Protein AF-A0A1G1ZEG9-F1 (afdb_monomer_lite)

pLDDT: mean 96.48, std 3.06, range [81.5, 98.62]

Structure (mmCIF, N/CA/C/O backbone):
data_AF-A0A1G1ZEG9-F1
#
_entry.id   AF-A0A1G1ZEG9-F1
#
loop_
_atom_site.group_PDB
_atom_site.id
_atom_site.type_symbol
_atom_site.label_atom_id
_atom_site.label_alt_id
_atom_site.label_comp_id
_atom_site.label_asym_id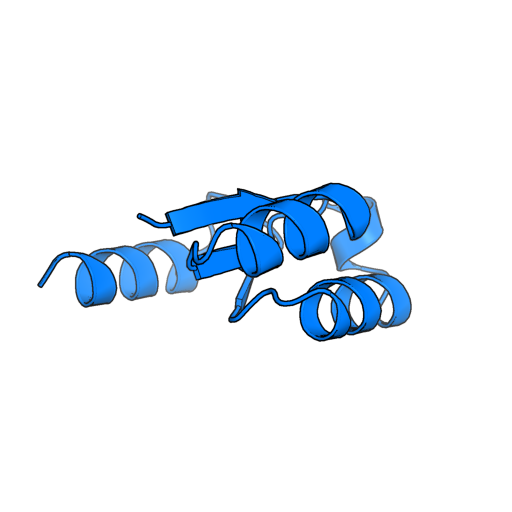
_atom_site.label_entity_id
_atom_site.label_seq_id
_atom_site.pdbx_PDB_ins_code
_atom_site.Cartn_x
_atom_site.Cartn_y
_atom_site.Cartn_z
_atom_site.occupancy
_atom_site.B_iso_or_equiv
_atom_site.auth_seq_id
_atom_site.auth_comp_id
_atom_site.auth_asym_id
_atom_site.auth_atom_id
_atom_site.pdbx_PDB_model_num
ATOM 1 N N . MET A 1 1 ? -7.955 -2.016 11.277 1.00 87.44 1 MET A N 1
ATOM 2 C CA . MET A 1 1 ? -6.619 -2.640 11.170 1.00 87.44 1 MET A CA 1
ATOM 3 C C . MET A 1 1 ? -6.036 -2.249 9.825 1.00 87.44 1 MET A C 1
ATOM 5 O O . MET A 1 1 ? -6.759 -2.310 8.833 1.00 87.44 1 MET A O 1
ATOM 9 N N . PHE A 1 2 ? -4.787 -1.789 9.797 1.00 94.50 2 PHE A N 1
ATOM 10 C CA . PHE A 1 2 ? -4.061 -1.561 8.550 1.00 94.50 2 PHE A CA 1
ATOM 11 C C . PHE A 1 2 ? -2.872 -2.511 8.474 1.00 94.50 2 PHE A C 1
ATOM 13 O O . PHE A 1 2 ? -2.363 -2.955 9.505 1.00 94.50 2 PHE A O 1
ATOM 20 N N . VAL A 1 3 ? -2.451 -2.820 7.255 1.00 97.38 3 VAL A N 1
ATOM 21 C CA . VAL A 1 3 ? -1.266 -3.632 6.984 1.00 97.38 3 VAL A CA 1
ATOM 22 C C . VAL A 1 3 ? -0.379 -2.935 5.966 1.00 97.38 3 VAL A C 1
ATOM 24 O O . VAL A 1 3 ? -0.843 -2.116 5.169 1.00 97.38 3 VAL A O 1
ATOM 27 N N . PHE A 1 4 ? 0.900 -3.287 5.995 1.00 98.06 4 PHE A N 1
ATOM 28 C CA . PHE A 1 4 ? 1.854 -2.893 4.974 1.00 98.06 4 PHE A CA 1
ATOM 29 C C . PHE A 1 4 ? 2.097 -4.076 4.050 1.00 98.06 4 PHE A C 1
ATOM 31 O O . PHE A 1 4 ? 2.410 -5.161 4.532 1.00 98.06 4 PHE A O 1
ATOM 38 N N . GLU A 1 5 ? 1.967 -3.861 2.747 1.00 98.38 5 GLU A N 1
ATOM 39 C CA . GLU A 1 5 ? 2.115 -4.918 1.745 1.00 98.38 5 GLU A CA 1
ATOM 40 C C . GLU A 1 5 ? 3.071 -4.484 0.644 1.00 98.38 5 GLU A C 1
ATOM 42 O O . GLU A 1 5 ? 2.977 -3.375 0.118 1.00 98.38 5 GLU A O 1
ATOM 47 N N . ASP A 1 6 ? 3.995 -5.363 0.277 1.00 97.88 6 ASP A N 1
ATOM 48 C CA . ASP A 1 6 ? 4.968 -5.126 -0.787 1.00 97.88 6 ASP A CA 1
ATOM 49 C C . ASP A 1 6 ? 4.609 -5.852 -2.089 1.00 97.88 6 ASP A C 1
ATOM 51 O O . ASP A 1 6 ? 5.264 -5.619 -3.107 1.00 97.88 6 ASP A O 1
ATOM 55 N N . SER A 1 7 ? 3.557 -6.683 -2.067 1.00 98.12 7 SER A N 1
ATOM 56 C CA . SER A 1 7 ? 3.105 -7.513 -3.182 1.00 98.12 7 SER A CA 1
ATOM 57 C C . SER A 1 7 ? 1.619 -7.332 -3.498 1.00 98.12 7 SER A C 1
ATOM 59 O O . SER A 1 7 ? 0.797 -7.059 -2.624 1.00 98.12 7 SER A O 1
ATOM 61 N N . THR A 1 8 ? 1.247 -7.524 -4.766 1.00 98.25 8 THR A N 1
ATOM 62 C CA . THR A 1 8 ? -0.153 -7.433 -5.213 1.00 98.25 8 THR A CA 1
ATOM 63 C C . THR A 1 8 ? -1.025 -8.537 -4.619 1.00 98.25 8 THR A C 1
ATOM 65 O O . THR A 1 8 ? -2.189 -8.304 -4.308 1.00 98.25 8 THR A O 1
ATOM 68 N N . VAL A 1 9 ? -0.465 -9.733 -4.426 1.00 98.25 9 VAL A N 1
ATOM 69 C CA . VAL A 1 9 ? -1.181 -10.873 -3.839 1.00 98.25 9 VAL A CA 1
ATOM 70 C C . VAL A 1 9 ? -1.524 -10.597 -2.377 1.00 98.25 9 VAL A C 1
ATOM 72 O O . VAL A 1 9 ? -2.682 -10.749 -1.992 1.00 98.25 9 VAL A O 1
ATOM 75 N N . GLY A 1 10 ? -0.551 -10.144 -1.581 1.00 98.19 10 GLY A N 1
ATOM 76 C CA . GLY A 1 10 ? -0.777 -9.803 -0.177 1.00 98.19 10 GLY A CA 1
ATOM 77 C C . GLY A 1 10 ? -1.731 -8.619 -0.017 1.00 98.19 10 GLY A C 1
ATOM 78 O O . GLY A 1 10 ? -2.700 -8.709 0.735 1.00 98.19 10 GLY A O 1
ATOM 79 N N . ALA A 1 11 ? -1.561 -7.568 -0.830 1.00 98.56 11 ALA A N 1
ATOM 80 C CA . ALA A 1 11 ? -2.486 -6.434 -0.872 1.00 98.56 11 ALA A CA 1
ATOM 81 C C . ALA A 1 11 ? -3.935 -6.872 -1.140 1.00 98.56 11 ALA A C 1
ATOM 83 O O . ALA A 1 11 ? -4.845 -6.506 -0.395 1.00 98.56 11 ALA A O 1
ATOM 84 N N . SER A 1 12 ? -4.151 -7.714 -2.153 1.00 98.62 12 SER A N 1
ATOM 85 C CA . SER A 1 12 ? -5.491 -8.184 -2.511 1.00 98.62 12 SER A CA 1
ATOM 86 C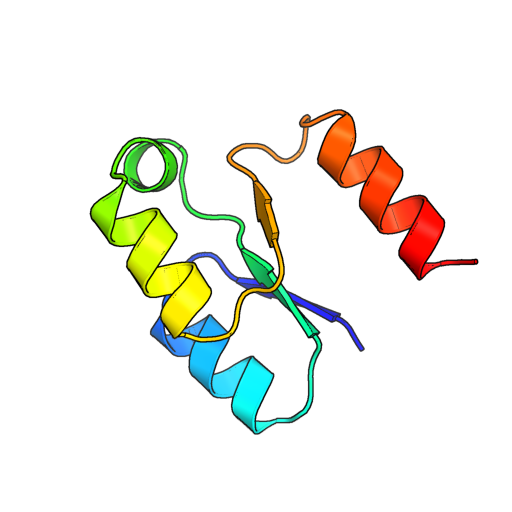 C . SER A 1 12 ? -6.106 -9.076 -1.427 1.00 98.62 12 SER A C 1
ATOM 88 O O . SER A 1 12 ? -7.288 -8.935 -1.099 1.00 98.62 12 SER A O 1
ATOM 90 N N . ALA A 1 13 ? -5.301 -9.943 -0.804 1.00 98.50 13 ALA A N 1
ATOM 91 C CA . ALA A 1 13 ? -5.736 -10.782 0.308 1.00 98.50 13 ALA A CA 1
ATOM 92 C C . ALA A 1 13 ? -6.131 -9.943 1.534 1.00 98.50 13 ALA A C 1
ATOM 94 O O . ALA A 1 13 ? -7.229 -10.102 2.071 1.00 98.50 13 ALA A O 1
ATOM 95 N N . ALA A 1 14 ? -5.279 -9.001 1.941 1.00 98.31 14 ALA A N 1
ATOM 96 C CA . ALA A 1 14 ? -5.541 -8.113 3.066 1.00 98.31 14 ALA A CA 1
ATOM 97 C C . ALA A 1 14 ? -6.767 -7.226 2.829 1.00 98.31 14 ALA A C 1
ATOM 99 O O . ALA A 1 14 ? -7.590 -7.047 3.733 1.00 98.31 14 ALA A O 1
ATOM 100 N N . ARG A 1 15 ? -6.931 -6.715 1.603 1.00 98.25 15 ARG A N 1
ATOM 101 C CA . ARG A 1 15 ? -8.105 -5.926 1.238 1.00 98.25 15 ARG A CA 1
ATOM 102 C C . ARG A 1 15 ? -9.383 -6.757 1.294 1.00 98.25 15 ARG A C 1
ATOM 104 O O . ARG A 1 15 ? -10.378 -6.294 1.845 1.00 98.25 15 ARG A O 1
ATOM 111 N N . SER A 1 16 ? -9.341 -7.991 0.794 1.00 98.19 16 SER A N 1
ATOM 112 C CA . SER A 1 16 ? -10.467 -8.936 0.862 1.00 98.19 16 SER A CA 1
ATOM 113 C C . SER A 1 16 ? -10.834 -9.305 2.304 1.00 98.19 16 SER A C 1
ATOM 115 O O . SER A 1 16 ? -12.003 -9.528 2.603 1.00 98.19 16 SER A O 1
ATOM 117 N N . ALA A 1 17 ? -9.859 -9.299 3.216 1.00 97.88 17 ALA A N 1
ATOM 118 C CA . ALA A 1 17 ? -10.073 -9.464 4.654 1.00 97.88 17 ALA A CA 1
ATOM 119 C C . ALA A 1 17 ? -10.590 -8.188 5.361 1.00 97.88 17 ALA A C 1
ATOM 121 O O . ALA A 1 17 ? -10.710 -8.169 6.584 1.00 97.88 17 ALA A O 1
ATOM 122 N N . GLY A 1 18 ? -10.873 -7.110 4.621 1.00 97.75 18 GLY A N 1
ATOM 123 C CA . GLY A 1 18 ? -11.393 -5.850 5.159 1.00 97.75 18 GLY A CA 1
ATOM 124 C C . GLY A 1 18 ? -10.337 -4.932 5.784 1.00 97.75 18 GLY A C 1
ATOM 125 O O . GLY A 1 18 ? -10.694 -3.941 6.422 1.00 97.75 18 GLY A O 1
ATOM 126 N N . SER A 1 19 ? -9.044 -5.222 5.612 1.00 97.94 19 SER A N 1
ATOM 127 C CA . SER A 1 19 ? -7.976 -4.340 6.093 1.00 97.94 19 SER A CA 1
ATOM 128 C C . SER A 1 19 ? -7.750 -3.150 5.153 1.00 97.94 19 SER A C 1
ATOM 130 O O . SER A 1 19 ? -7.999 -3.211 3.945 1.00 97.94 19 SER A O 1
ATOM 132 N N . MET A 1 20 ? -7.249 -2.050 5.717 1.00 97.69 20 MET A N 1
ATOM 133 C CA . MET A 1 20 ? -6.646 -0.966 4.940 1.00 97.69 20 MET A CA 1
ATOM 134 C C . MET A 1 20 ? -5.227 -1.376 4.538 1.00 97.69 20 MET A C 1
ATOM 136 O O . MET A 1 20 ? -4.467 -1.851 5.382 1.00 97.69 20 MET A O 1
ATOM 140 N N . VAL A 1 21 ? -4.860 -1.187 3.273 1.00 98.56 21 VAL A N 1
ATOM 141 C CA . VAL A 1 21 ? -3.544 -1.587 2.760 1.00 98.56 21 VAL A CA 1
ATOM 142 C C . VAL A 1 21 ? -2.704 -0.356 2.446 1.00 98.56 21 VAL A C 1
ATOM 144 O O . VAL A 1 21 ? -3.124 0.525 1.696 1.00 98.56 21 VAL A O 1
ATOM 147 N N . ILE A 1 22 ? -1.491 -0.325 2.993 1.00 98.38 22 ILE A N 1
ATOM 148 C CA . ILE A 1 22 ? -0.456 0.658 2.675 1.00 98.38 22 ILE A CA 1
ATOM 149 C C . ILE A 1 22 ? 0.634 -0.063 1.880 1.00 98.38 22 ILE A C 1
ATOM 151 O O . ILE A 1 22 ? 1.276 -0.987 2.371 1.00 98.38 22 ILE A O 1
ATOM 155 N N . GLY A 1 23 ? 0.841 0.345 0.635 1.00 98.44 23 GLY A N 1
ATOM 156 C CA . GLY A 1 23 ? 1.828 -0.256 -0.248 1.00 98.44 23 GLY A CA 1
ATOM 157 C C . GLY A 1 23 ? 3.257 0.138 0.121 1.00 98.44 23 GLY A C 1
ATOM 158 O O . GLY A 1 23 ? 3.586 1.323 0.108 1.00 98.44 23 GLY A O 1
ATOM 159 N N . MET A 1 24 ? 4.116 -0.847 0.375 1.00 98.31 24 MET A N 1
ATOM 160 C CA . MET A 1 24 ? 5.539 -0.684 0.693 1.00 98.31 24 MET A CA 1
ATOM 161 C C . MET A 1 24 ? 6.409 -1.564 -0.222 1.00 98.31 24 MET A C 1
ATOM 163 O O . MET A 1 24 ? 7.115 -2.450 0.261 1.00 98.31 24 MET A O 1
ATOM 167 N N . PRO A 1 25 ? 6.360 -1.376 -1.555 1.00 97.69 25 PRO A N 1
ATOM 168 C CA . PRO A 1 25 ? 7.146 -2.176 -2.483 1.00 97.69 25 PRO A CA 1
ATOM 169 C C . PRO A 1 25 ? 8.646 -1.996 -2.234 1.00 97.69 25 PRO A C 1
ATOM 171 O O . PRO A 1 25 ? 9.108 -0.955 -1.763 1.00 97.69 25 PRO A O 1
ATOM 174 N N . THR A 1 26 ? 9.442 -2.987 -2.639 1.00 96.00 26 THR A N 1
ATOM 175 C CA . THR A 1 26 ? 10.905 -2.844 -2.624 1.00 96.00 26 THR A CA 1
ATOM 176 C C . THR A 1 26 ? 11.356 -1.610 -3.426 1.00 96.00 26 THR A C 1
ATOM 178 O O . THR A 1 26 ? 10.688 -1.227 -4.393 1.00 96.00 26 THR A O 1
ATOM 181 N N . PRO A 1 27 ? 12.527 -1.009 -3.129 1.00 94.81 27 PRO A N 1
ATOM 182 C CA . PRO A 1 27 ? 13.007 0.171 -3.855 1.00 94.81 27 PRO A CA 1
ATOM 183 C C . PRO A 1 27 ? 13.103 -0.022 -5.375 1.00 94.81 27 PRO A C 1
ATOM 185 O O . PRO A 1 27 ? 12.934 0.929 -6.138 1.00 94.81 27 PRO A O 1
ATOM 188 N N . ARG A 1 28 ? 13.366 -1.255 -5.829 1.00 95.19 28 ARG A N 1
ATOM 189 C CA . ARG A 1 28 ? 13.355 -1.609 -7.253 1.00 95.19 28 ARG A CA 1
ATOM 190 C C . ARG A 1 28 ? 11.943 -1.521 -7.828 1.00 95.19 28 ARG A C 1
ATOM 192 O O . ARG A 1 28 ? 11.752 -0.878 -8.854 1.00 95.19 28 ARG A O 1
ATOM 199 N N . ASN A 1 29 ? 10.977 -2.139 -7.159 1.00 96.25 29 ASN A N 1
ATOM 200 C CA . ASN A 1 29 ? 9.589 -2.198 -7.602 1.00 96.25 29 ASN A CA 1
ATOM 201 C C . ASN A 1 29 ? 8.897 -0.832 -7.521 1.00 96.25 29 ASN A C 1
ATOM 203 O O . ASN A 1 29 ? 8.082 -0.513 -8.376 1.00 96.25 29 ASN A O 1
ATOM 207 N N . PHE A 1 30 ? 9.269 0.019 -6.563 1.00 97.00 30 PHE A N 1
ATOM 208 C CA . PHE A 1 30 ? 8.737 1.381 -6.477 1.00 97.00 30 PHE A CA 1
ATOM 209 C C . PHE A 1 30 ? 9.102 2.250 -7.693 1.00 97.00 30 PHE A C 1
ATOM 211 O O . PHE A 1 30 ? 8.342 3.133 -8.086 1.00 97.00 30 PHE A O 1
ATOM 218 N N . ARG A 1 31 ? 10.260 1.999 -8.321 1.00 96.44 31 ARG A N 1
ATOM 219 C CA . ARG A 1 31 ? 10.677 2.697 -9.552 1.00 96.44 31 ARG A CA 1
ATOM 220 C C . ARG A 1 31 ? 9.911 2.220 -10.786 1.00 96.44 31 ARG A C 1
ATOM 222 O O . ARG A 1 31 ? 9.895 2.924 -11.795 1.00 96.44 31 ARG A O 1
ATOM 229 N N . ASP A 1 32 ? 9.280 1.051 -10.716 1.00 97.69 32 ASP A N 1
ATOM 230 C CA . ASP A 1 32 ? 8.410 0.550 -11.770 1.00 97.69 32 ASP A CA 1
ATOM 231 C C . ASP A 1 32 ? 6.992 1.106 -11.590 1.00 97.69 32 ASP A C 1
ATOM 233 O O . ASP A 1 32 ? 6.205 0.657 -10.755 1.00 97.69 32 ASP A O 1
ATOM 237 N N . LYS A 1 33 ? 6.640 2.082 -12.432 1.00 97.12 33 LYS A N 1
ATOM 238 C CA . LYS A 1 33 ? 5.310 2.705 -12.424 1.00 97.12 33 LYS A CA 1
ATOM 239 C C . LYS A 1 33 ? 4.184 1.695 -12.652 1.00 97.12 33 LYS A C 1
ATOM 241 O O . LYS A 1 33 ? 3.094 1.898 -12.124 1.00 97.12 33 LYS A O 1
ATOM 246 N N . ARG A 1 34 ? 4.428 0.623 -13.417 1.00 98.19 34 ARG A N 1
ATOM 247 C CA . ARG A 1 34 ? 3.427 -0.429 -13.647 1.00 98.19 34 ARG A CA 1
ATOM 248 C C . ARG A 1 34 ? 3.208 -1.241 -12.383 1.00 98.19 34 ARG A C 1
ATOM 250 O O . ARG A 1 34 ? 2.069 -1.553 -12.064 1.00 98.19 34 ARG A O 1
ATOM 257 N N . TYR A 1 35 ? 4.276 -1.521 -11.641 1.00 97.81 35 TYR A N 1
ATOM 258 C CA . TYR A 1 35 ? 4.165 -2.221 -10.368 1.00 97.81 35 TYR A CA 1
ATOM 259 C C . TYR A 1 35 ? 3.430 -1.384 -9.321 1.00 97.81 35 TYR A C 1
ATOM 261 O O . TYR A 1 35 ? 2.535 -1.886 -8.651 1.00 97.81 35 TYR A O 1
ATOM 269 N N . VAL A 1 36 ? 3.749 -0.089 -9.216 1.00 98.38 36 VAL A N 1
ATOM 270 C CA . VAL A 1 36 ? 3.036 0.826 -8.310 1.00 98.38 36 VAL A CA 1
ATOM 271 C C . VAL A 1 36 ? 1.550 0.916 -8.668 1.00 98.38 36 VAL A C 1
ATOM 273 O O . VAL A 1 36 ? 0.716 0.905 -7.765 1.00 98.38 36 VAL A O 1
ATOM 276 N N . ALA A 1 37 ? 1.208 0.981 -9.959 1.00 98.44 37 ALA A N 1
ATOM 277 C CA . ALA A 1 37 ? -0.184 0.948 -10.408 1.00 98.44 37 ALA A CA 1
ATOM 278 C C . ALA A 1 37 ? -0.865 -0.376 -10.031 1.00 98.44 37 ALA A C 1
ATOM 280 O O . ALA A 1 37 ? -1.906 -0.354 -9.389 1.00 98.44 37 ALA A O 1
ATOM 281 N N . ALA A 1 38 ? -0.224 -1.515 -10.306 1.00 98.56 38 ALA 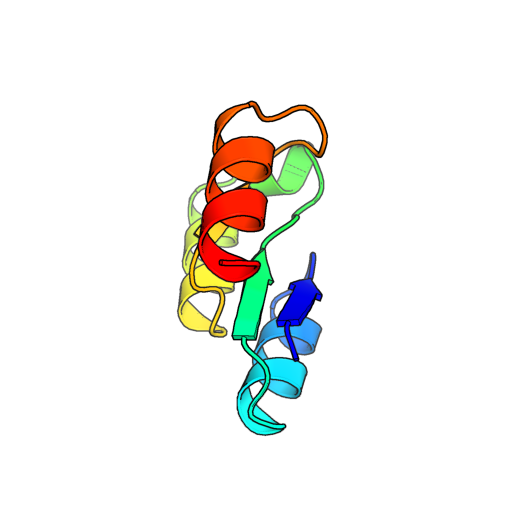A N 1
ATOM 282 C CA . ALA A 1 38 ? -0.761 -2.828 -9.960 1.00 98.56 38 ALA A CA 1
ATOM 283 C C . ALA A 1 38 ? -0.981 -3.004 -8.447 1.00 98.56 38 ALA A C 1
ATOM 285 O O . ALA A 1 38 ? -1.948 -3.635 -8.031 1.00 98.56 38 ALA A O 1
ATOM 286 N N . LEU A 1 39 ? -0.110 -2.437 -7.608 1.00 98.31 39 LEU A N 1
ATOM 287 C CA . LEU A 1 39 ? -0.265 -2.473 -6.152 1.00 98.31 39 LEU A CA 1
ATOM 288 C C . LEU A 1 39 ? -1.482 -1.656 -5.686 1.00 98.31 39 LEU A C 1
ATOM 290 O O . LEU A 1 39 ? -2.196 -2.075 -4.777 1.00 98.31 39 LEU A O 1
ATOM 294 N N . LYS A 1 40 ? -1.737 -0.509 -6.329 1.00 98.44 40 LYS A N 1
ATOM 295 C CA . LYS A 1 40 ? -2.948 0.291 -6.093 1.00 98.44 40 LYS A CA 1
ATOM 296 C C . LYS A 1 40 ? -4.200 -0.448 -6.555 1.00 98.44 40 LYS A C 1
ATOM 298 O O . LYS A 1 40 ? -5.150 -0.541 -5.787 1.00 98.44 40 LYS A O 1
ATOM 303 N N . ASP A 1 41 ? -4.169 -1.039 -7.749 1.00 98.56 41 ASP A N 1
ATOM 304 C CA . ASP A 1 41 ? -5.277 -1.837 -8.292 1.00 98.56 41 ASP A CA 1
ATOM 305 C C . ASP A 1 41 ? -5.596 -3.050 -7.400 1.00 98.56 41 ASP A C 1
ATOM 307 O O . ASP A 1 41 ? -6.750 -3.452 -7.274 1.00 98.56 41 ASP A O 1
ATOM 311 N N . ALA A 1 42 ? -4.586 -3.603 -6.720 1.00 98.56 42 ALA A N 1
ATOM 312 C CA . ALA A 1 42 ? -4.744 -4.678 -5.743 1.00 98.56 42 ALA A CA 1
ATOM 313 C C . ALA A 1 42 ? -5.348 -4.231 -4.396 1.00 98.56 42 ALA A C 1
ATOM 315 O O . ALA A 1 42 ? -5.639 -5.080 -3.555 1.00 98.56 42 ALA A O 1
ATOM 316 N N . GLY A 1 43 ? -5.557 -2.929 -4.179 1.00 98.12 43 GLY A N 1
ATOM 317 C CA . GLY A 1 43 ? -6.243 -2.392 -3.002 1.00 98.12 43 GLY A CA 1
ATOM 318 C C . GLY A 1 43 ? -5.387 -1.538 -2.067 1.00 98.12 43 GLY A C 1
ATOM 319 O O . GLY A 1 43 ? -5.860 -1.213 -0.979 1.00 98.12 43 GLY A O 1
ATOM 320 N N . ALA A 1 44 ? -4.156 -1.169 -2.446 1.00 98.31 44 ALA A N 1
ATOM 321 C CA . ALA A 1 44 ? -3.345 -0.234 -1.664 1.00 98.31 44 ALA A CA 1
ATOM 322 C C . ALA A 1 44 ? -3.859 1.217 -1.786 1.00 98.31 44 ALA A C 1
ATOM 324 O O . ALA A 1 44 ? -3.880 1.786 -2.877 1.00 98.31 44 ALA A O 1
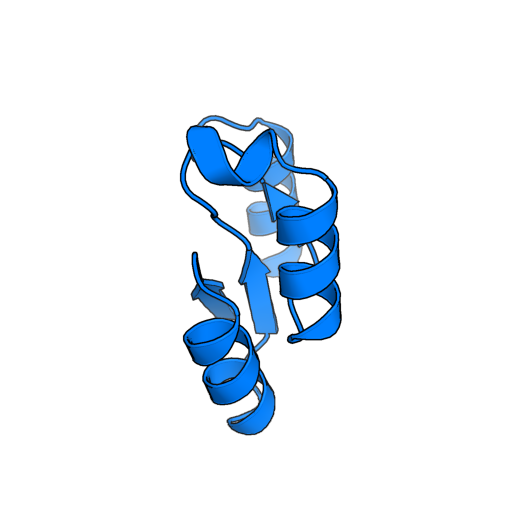ATOM 325 N N . GLU A 1 45 ? -4.191 1.849 -0.656 1.00 96.62 45 GLU A N 1
ATOM 326 C CA . GLU A 1 45 ? -4.721 3.229 -0.581 1.00 96.62 45 GLU A CA 1
ATOM 327 C C . GLU A 1 45 ? -3.651 4.293 -0.906 1.00 96.62 45 GLU A C 1
ATOM 329 O O . GLU A 1 45 ? -3.889 5.338 -1.528 1.00 96.62 45 GLU A O 1
ATOM 334 N N . ARG A 1 46 ? -2.425 4.020 -0.456 1.00 96.88 46 ARG A N 1
ATOM 335 C CA . ARG A 1 46 ? -1.216 4.826 -0.655 1.00 96.88 46 ARG A CA 1
ATOM 336 C C . ARG A 1 46 ? -0.046 3.881 -0.892 1.00 96.88 46 ARG A C 1
ATOM 338 O O . ARG A 1 46 ? -0.054 2.761 -0.392 1.00 96.88 46 ARG A O 1
ATOM 345 N N . VAL A 1 47 ? 0.955 4.330 -1.646 1.00 98.12 47 VAL A N 1
ATOM 346 C CA . VAL A 1 47 ? 2.177 3.557 -1.908 1.00 98.12 47 VAL A CA 1
ATOM 347 C C . VAL A 1 47 ? 3.379 4.443 -1.624 1.00 98.12 47 VAL A C 1
ATOM 349 O O . VAL A 1 47 ? 3.503 5.502 -2.238 1.00 98.12 47 VAL A O 1
ATOM 352 N N . PHE A 1 48 ? 4.261 3.996 -0.735 1.00 97.94 48 PHE A N 1
ATOM 353 C CA . PHE A 1 48 ? 5.480 4.704 -0.357 1.00 97.94 48 PHE A CA 1
ATOM 354 C C . PHE A 1 48 ? 6.703 3.864 -0.718 1.00 97.94 48 PHE A C 1
ATOM 356 O O . PHE A 1 48 ? 6.714 2.644 -0.568 1.00 97.94 48 PHE A O 1
ATOM 363 N N . GLY A 1 49 ? 7.757 4.517 -1.203 1.00 96.38 49 GLY A N 1
ATOM 364 C CA . GLY A 1 49 ? 8.979 3.832 -1.640 1.00 96.38 49 GLY A CA 1
ATOM 365 C C . GLY A 1 49 ? 9.992 3.576 -0.528 1.00 96.38 49 GLY A C 1
ATOM 366 O O . GLY A 1 49 ? 11.051 3.00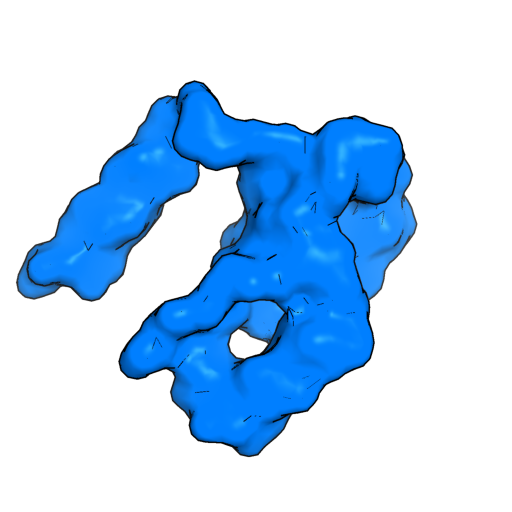0 -0.779 1.00 96.38 49 GLY A O 1
ATOM 367 N N . SER A 1 50 ? 9.724 4.077 0.679 1.00 95.62 50 SER A N 1
ATOM 368 C CA . SER A 1 50 ? 10.667 4.065 1.789 1.00 95.62 50 SER A CA 1
ATOM 369 C C . SER A 1 50 ? 9.949 4.204 3.123 1.00 95.62 50 SER A C 1
ATOM 371 O O . SER A 1 50 ? 9.056 5.028 3.278 1.00 95.62 50 SER A O 1
ATOM 373 N N . TRP A 1 51 ? 10.428 3.479 4.131 1.00 95.06 51 TRP A N 1
ATOM 374 C CA . TRP A 1 51 ? 10.014 3.658 5.527 1.00 95.06 51 TRP A CA 1
ATOM 375 C C . TRP A 1 51 ? 10.425 5.011 6.118 1.00 95.06 51 TRP A C 1
ATOM 377 O O . TRP A 1 51 ? 9.903 5.423 7.146 1.00 95.06 51 TRP A O 1
ATOM 387 N N . LYS A 1 52 ? 11.383 5.694 5.481 1.00 95.50 52 LYS A N 1
ATOM 388 C CA . LYS A 1 52 ? 11.851 7.029 5.878 1.00 95.50 52 LYS A CA 1
ATOM 389 C C . LYS A 1 52 ? 11.104 8.154 5.158 1.00 95.50 52 LYS A C 1
ATOM 391 O O . LYS A 1 52 ? 11.536 9.299 5.241 1.00 95.50 52 LYS A O 1
ATOM 396 N N . ASP A 1 53 ? 10.059 7.831 4.400 1.00 95.25 53 ASP A N 1
ATOM 397 C CA . ASP A 1 53 ? 9.259 8.834 3.711 1.00 95.25 53 ASP A CA 1
ATOM 398 C C . ASP A 1 53 ? 8.541 9.725 4.750 1.00 95.25 53 ASP A C 1
ATOM 400 O O . ASP A 1 53 ? 7.793 9.204 5.586 1.00 95.25 53 ASP A O 1
ATOM 404 N N . PRO A 1 54 ? 8.784 11.049 4.767 1.00 95.19 54 PRO A N 1
ATOM 405 C CA . PRO A 1 54 ? 8.131 11.938 5.723 1.00 95.19 54 PRO A CA 1
ATOM 406 C C . PRO A 1 54 ? 6.606 11.950 5.559 1.00 95.19 54 PRO A C 1
ATOM 408 O O . PRO A 1 54 ? 5.895 12.084 6.558 1.00 95.19 54 PRO A O 1
ATOM 411 N N . GLU A 1 55 ? 6.103 11.734 4.341 1.00 96.06 55 GLU A N 1
ATOM 412 C CA . GLU A 1 55 ? 4.668 11.663 4.061 1.00 96.06 55 GLU A CA 1
ATOM 413 C C . GLU A 1 55 ? 4.049 10.394 4.652 1.00 96.06 55 GLU A C 1
ATOM 415 O O . GLU A 1 55 ? 2.929 10.435 5.154 1.00 96.06 55 GLU A O 1
ATOM 420 N N . LEU A 1 56 ? 4.789 9.277 4.691 1.00 96.06 56 LEU A N 1
ATOM 421 C CA . LEU A 1 56 ? 4.341 8.068 5.389 1.00 96.06 56 LEU A CA 1
ATOM 422 C C . LEU A 1 56 ? 4.165 8.347 6.885 1.00 96.06 56 LEU A C 1
ATOM 424 O O . LEU A 1 56 ? 3.146 7.991 7.472 1.00 96.06 56 LEU A O 1
ATOM 428 N N . ALA A 1 57 ? 5.145 9.005 7.507 1.00 94.56 57 ALA A N 1
ATOM 429 C CA . ALA A 1 57 ? 5.070 9.339 8.926 1.00 94.56 57 ALA A CA 1
ATOM 430 C C . ALA A 1 57 ? 3.906 10.295 9.231 1.00 94.56 57 ALA A C 1
ATOM 432 O O . ALA A 1 57 ? 3.263 10.168 10.273 1.00 94.56 57 ALA A O 1
ATOM 433 N N . HIS A 1 58 ? 3.631 11.251 8.341 1.00 95.50 58 HIS A N 1
ATOM 434 C CA . HIS A 1 58 ? 2.475 12.135 8.462 1.00 95.50 58 HIS A CA 1
ATOM 435 C C . HIS A 1 58 ? 1.158 11.369 8.331 1.00 95.50 58 HIS A C 1
ATOM 437 O O . HIS A 1 58 ? 0.322 11.473 9.224 1.00 95.50 58 HIS A O 1
ATOM 443 N N . PHE A 1 59 ? 1.027 10.545 7.294 1.00 95.06 59 PHE A N 1
ATOM 444 C CA . PHE A 1 59 ?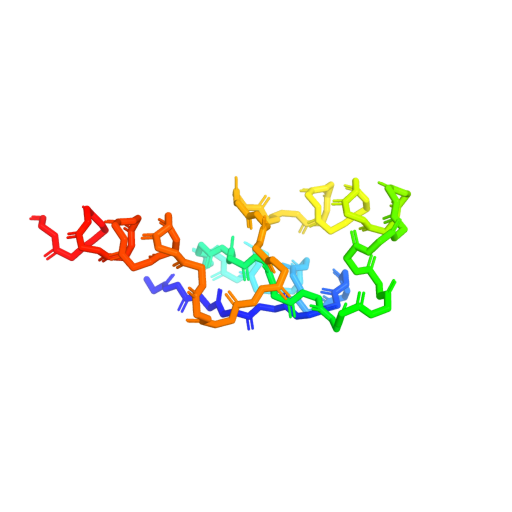 -0.160 9.740 7.031 1.00 95.06 59 PHE A CA 1
ATOM 445 C C . PHE A 1 59 ? -0.504 8.804 8.198 1.00 95.06 59 PHE A C 1
ATOM 447 O O . PHE A 1 59 ? -1.653 8.713 8.620 1.00 95.06 59 PHE A O 1
ATOM 454 N N . LEU A 1 60 ? 0.499 8.147 8.787 1.00 94.06 60 LEU A N 1
ATOM 455 C CA . LEU A 1 60 ? 0.290 7.272 9.944 1.00 94.06 60 LEU A CA 1
ATOM 456 C C . LEU A 1 60 ? -0.181 8.028 11.193 1.00 94.06 60 LEU A C 1
ATOM 458 O O . LEU A 1 60 ? -0.922 7.461 11.991 1.00 94.06 60 LEU A O 1
ATOM 462 N N . ARG A 1 61 ? 0.220 9.295 11.367 1.00 94.69 61 ARG A N 1
ATOM 463 C CA . ARG A 1 61 ? -0.292 10.133 12.461 1.00 94.69 61 ARG A CA 1
ATOM 464 C C . ARG A 1 61 ? -1.765 10.475 12.262 1.00 94.69 61 ARG A C 1
ATOM 466 O O . ARG A 1 61 ? -2.507 10.425 13.231 1.00 94.69 61 ARG A O 1
ATOM 473 N N . GLU A 1 62 ? -2.176 10.773 11.032 1.00 93.44 62 GLU A N 1
ATOM 474 C CA . GLU A 1 62 ? -3.580 11.060 10.701 1.00 93.44 62 GLU A CA 1
ATOM 475 C C . GLU A 1 62 ? -4.484 9.831 10.851 1.00 93.44 62 GLU A C 1
ATOM 477 O O . GLU A 1 62 ? -5.639 9.954 11.231 1.00 93.44 62 GLU A O 1
ATOM 482 N N . LEU A 1 63 ? -3.969 8.626 10.590 1.00 90.25 63 LEU A N 1
ATOM 483 C CA . LEU A 1 63 ? -4.726 7.391 10.820 1.00 90.25 63 LEU A CA 1
ATOM 484 C C . LEU A 1 63 ? -4.891 7.037 12.303 1.00 90.25 63 LEU A C 1
ATOM 486 O O . LEU A 1 63 ? -5.767 6.243 12.645 1.00 90.25 63 LEU A O 1
ATOM 490 N N . ALA A 1 64 ? -4.008 7.546 13.162 1.00 85.94 64 ALA A N 1
ATOM 491 C CA . ALA A 1 64 ? -4.009 7.262 14.593 1.00 85.94 64 ALA A CA 1
ATOM 492 C C . ALA A 1 64 ? -4.821 8.278 15.416 1.00 85.94 64 ALA A C 1
ATOM 494 O O . ALA A 1 64 ? -5.006 8.055 16.614 1.00 85.94 64 ALA A O 1
ATOM 495 N N . SER A 1 65 ? -5.257 9.380 14.797 1.00 81.50 65 SER A N 1
ATOM 496 C CA . SER A 1 65 ? -6.133 10.401 15.389 1.00 81.50 65 SER A CA 1
ATOM 497 C C . SER A 1 65 ? -7.604 10.080 15.176 1.00 81.50 65 SER A C 1
ATOM 499 O O . SER A 1 65 ? -8.378 10.275 16.136 1.00 81.50 65 SER A O 1
#

Secondary structure (DSSP, 8-state):
-EEEESSHHHHHHHHHTT-EEEE---HHHHT-HHHHHHHHHTTEEEE-S-TT-HHHHHHHHHHH-

Organism: NCBI:txid1797695

Radius of gyration: 11.17 Å; chains: 1; bounding box: 25×23×29 Å

Foldseek 3Di:
DADEDQQLVVLLVCVVVVHAYAYAHELVQVVVPVSVVSNVVSHHPYHDPDPPPVVVVVVVVVVVD

InterPro domains:
  IPR023214 HAD superfamily [G3DSA:3.40.50.1000] (1-63)

Sequence (65 aa):
MFVFEDSTVGASAARSAGSMVIGMPTPRNFRDKRYVAALKDAGAERVFGSWKDPELAHFLRELAS